Protein AF-A0A7S2LKZ0-F1 (afdb_monomer)

Structure (mmCIF, N/CA/C/O backbone):
data_AF-A0A7S2LKZ0-F1
#
_entry.id   AF-A0A7S2LKZ0-F1
#
loop_
_atom_site.group_PDB
_atom_site.id
_atom_site.type_symbol
_atom_site.label_atom_id
_atom_site.label_alt_id
_atom_site.label_comp_id
_atom_site.label_asym_id
_atom_site.label_entity_id
_atom_site.label_seq_id
_atom_site.pdbx_PDB_ins_code
_atom_site.Cartn_x
_atom_site.Cartn_y
_atom_site.Cartn_z
_atom_site.occupancy
_atom_site.B_iso_or_equiv
_atom_site.auth_seq_id
_atom_site.auth_comp_id
_atom_site.auth_asym_id
_atom_site.auth_atom_id
_atom_site.pdbx_PDB_model_num
ATOM 1 N N . ASP A 1 1 ? 30.751 -18.421 -12.203 1.00 44.16 1 ASP A N 1
ATOM 2 C CA . ASP A 1 1 ? 30.137 -17.256 -11.541 1.00 44.16 1 ASP A CA 1
ATOM 3 C C . ASP A 1 1 ? 29.226 -16.492 -12.483 1.00 44.16 1 ASP A C 1
ATOM 5 O O . ASP A 1 1 ? 29.700 -15.948 -13.469 1.00 44.16 1 ASP A O 1
ATOM 9 N N . HIS A 1 2 ? 27.917 -16.497 -12.221 1.00 52.53 2 HIS A N 1
ATOM 10 C CA . HIS A 1 2 ? 26.969 -15.619 -12.913 1.00 52.53 2 HIS A CA 1
ATOM 11 C C . HIS A 1 2 ? 26.993 -14.261 -12.200 1.00 52.53 2 HIS A C 1
ATOM 13 O O . HIS A 1 2 ? 26.527 -14.150 -11.067 1.00 52.53 2 HIS A O 1
ATOM 19 N N . PHE A 1 3 ? 27.583 -13.249 -12.833 1.00 53.97 3 PHE A N 1
ATOM 20 C CA . PHE A 1 3 ? 27.573 -11.879 -12.328 1.00 53.97 3 PHE A CA 1
ATOM 21 C C . PHE A 1 3 ? 26.187 -11.288 -12.611 1.00 53.97 3 PHE A C 1
ATOM 23 O O . PHE A 1 3 ? 25.866 -10.976 -13.757 1.00 53.97 3 PHE A O 1
ATOM 30 N N . GLU A 1 4 ? 25.329 -11.202 -11.596 1.00 57.28 4 GLU A N 1
ATOM 31 C CA . GLU A 1 4 ? 24.032 -10.545 -11.761 1.00 57.28 4 GLU A CA 1
ATOM 32 C C . GLU A 1 4 ? 24.213 -9.023 -11.780 1.00 57.28 4 GLU A C 1
ATOM 34 O O . GLU A 1 4 ? 24.880 -8.479 -10.895 1.00 57.28 4 GLU A O 1
ATOM 39 N N . PRO A 1 5 ? 23.610 -8.310 -12.745 1.00 69.25 5 PRO A N 1
ATOM 40 C CA . PRO A 1 5 ? 23.675 -6.857 -12.771 1.00 69.25 5 PRO A CA 1
ATOM 41 C C . PRO A 1 5 ? 23.000 -6.265 -11.518 1.00 69.25 5 PRO A C 1
ATOM 43 O O . PRO A 1 5 ? 21.907 -6.679 -11.124 1.00 69.25 5 PRO A O 1
ATOM 46 N N . GLU A 1 6 ? 23.640 -5.259 -10.908 1.00 66.62 6 GLU A N 1
ATOM 47 C CA . GLU A 1 6 ? 23.170 -4.499 -9.730 1.00 66.62 6 GLU A CA 1
ATOM 48 C C . GLU A 1 6 ? 21.651 -4.203 -9.699 1.00 66.62 6 GLU A C 1
ATOM 50 O O . GLU A 1 6 ? 21.023 -4.483 -8.672 1.00 66.62 6 GLU A O 1
ATOM 55 N N . PRO A 1 7 ? 21.005 -3.710 -10.779 1.00 73.88 7 PRO A N 1
ATOM 56 C CA . PRO A 1 7 ? 19.560 -3.461 -10.769 1.00 73.88 7 PRO A CA 1
ATOM 57 C C . PRO A 1 7 ? 18.727 -4.728 -10.531 1.00 73.88 7 PRO A C 1
ATOM 59 O O . PRO A 1 7 ? 17.732 -4.695 -9.807 1.00 73.88 7 PRO A O 1
ATOM 62 N N . GLN A 1 8 ? 19.144 -5.867 -11.081 1.00 71.31 8 GLN A N 1
ATOM 63 C CA . GLN A 1 8 ? 18.433 -7.139 -10.949 1.00 71.31 8 GLN A CA 1
ATOM 64 C C . GLN A 1 8 ? 18.588 -7.722 -9.537 1.00 71.31 8 GLN A C 1
ATOM 66 O O . GLN A 1 8 ? 17.627 -8.235 -8.956 1.00 71.31 8 GLN A O 1
ATOM 71 N N . ARG A 1 9 ? 19.769 -7.544 -8.933 1.00 75.19 9 ARG A N 1
ATOM 72 C CA . ARG A 1 9 ? 20.042 -7.917 -7.539 1.00 75.19 9 ARG A CA 1
ATOM 73 C C . ARG A 1 9 ? 19.193 -7.115 -6.547 1.00 75.19 9 ARG A C 1
ATOM 75 O O . ARG A 1 9 ? 18.649 -7.696 -5.606 1.00 75.19 9 ARG A O 1
ATOM 82 N N . ARG A 1 10 ? 19.042 -5.802 -6.761 1.00 77.19 10 ARG A N 1
ATOM 83 C CA . ARG A 1 10 ? 18.191 -4.932 -5.925 1.00 77.19 10 ARG A CA 1
ATOM 84 C C . ARG A 1 10 ? 16.724 -5.361 -5.968 1.00 77.19 10 ARG A C 1
ATOM 86 O O . ARG A 1 10 ? 16.132 -5.566 -4.915 1.00 77.19 10 ARG A O 1
ATOM 93 N N . ARG A 1 11 ? 16.183 -5.613 -7.162 1.00 82.25 11 ARG A N 1
ATOM 94 C CA . ARG A 1 11 ? 14.790 -6.061 -7.370 1.00 82.25 11 ARG A CA 1
ATOM 95 C C . ARG A 1 11 ? 14.481 -7.396 -6.689 1.00 82.25 11 ARG A C 1
ATOM 97 O O . ARG A 1 11 ? 13.464 -7.543 -6.011 1.00 82.25 11 ARG A O 1
ATOM 104 N N . ARG A 1 12 ? 15.393 -8.369 -6.797 1.00 80.31 12 ARG A N 1
ATOM 105 C CA . ARG A 1 12 ? 15.268 -9.652 -6.081 1.00 80.31 12 ARG A CA 1
ATOM 106 C C . ARG A 1 12 ? 15.294 -9.466 -4.571 1.00 80.31 12 ARG A C 1
ATOM 108 O O . ARG A 1 12 ? 14.472 -10.046 -3.865 1.00 80.31 12 ARG A O 1
ATOM 115 N N . LYS A 1 13 ? 16.210 -8.631 -4.073 1.00 84.38 13 LYS A N 1
ATOM 116 C CA . LYS A 1 13 ? 16.280 -8.295 -2.649 1.00 84.38 13 LYS A CA 1
ATOM 117 C C . LYS A 1 13 ? 14.981 -7.638 -2.173 1.00 84.38 13 LYS A C 1
ATOM 119 O O . LYS A 1 13 ? 14.477 -8.036 -1.129 1.00 84.38 13 LYS A O 1
ATOM 124 N N . ALA A 1 14 ? 14.419 -6.702 -2.937 1.00 84.94 14 ALA A N 1
ATOM 125 C CA . ALA A 1 14 ? 13.146 -6.056 -2.626 1.00 84.94 14 ALA A CA 1
ATOM 126 C C . ALA A 1 14 ? 11.986 -7.058 -2.555 1.00 84.94 14 ALA A C 1
ATOM 128 O O . ALA A 1 14 ? 11.223 -7.045 -1.595 1.00 84.94 14 ALA A O 1
ATOM 129 N N . THR A 1 15 ? 11.912 -7.996 -3.502 1.00 86.62 15 THR A N 1
ATOM 130 C CA . THR A 1 15 ? 10.894 -9.061 -3.497 1.00 86.62 15 THR A CA 1
ATOM 131 C C . THR A 1 15 ? 11.008 -9.948 -2.254 1.00 86.62 15 THR A C 1
ATOM 133 O O . THR A 1 15 ? 10.016 -10.180 -1.566 1.00 86.62 15 THR A O 1
ATOM 136 N N . LEU A 1 16 ? 12.222 -10.383 -1.901 1.00 87.88 16 LEU A N 1
ATOM 137 C CA . LEU A 1 16 ? 12.460 -11.171 -0.685 1.00 87.88 16 LEU A CA 1
ATOM 138 C C . LEU A 1 16 ? 12.107 -10.392 0.589 1.00 87.88 16 LEU A C 1
ATOM 140 O O . LEU A 1 16 ? 11.579 -10.958 1.548 1.00 87.88 16 LEU A O 1
ATOM 144 N N . LEU A 1 17 ? 12.396 -9.089 0.618 1.00 89.88 17 LEU A N 1
ATOM 145 C CA . LEU A 1 17 ? 12.014 -8.229 1.733 1.00 89.88 17 LEU A CA 1
ATOM 146 C C . LEU A 1 17 ? 10.497 -8.056 1.815 1.00 89.88 17 LEU A C 1
ATOM 148 O O . LEU A 1 17 ? 9.967 -8.115 2.920 1.00 89.88 17 LEU A O 1
ATOM 152 N N . ALA A 1 18 ? 9.800 -7.910 0.687 1.00 90.00 18 ALA A N 1
ATOM 153 C CA . ALA A 1 18 ? 8.342 -7.835 0.627 1.00 90.00 18 ALA A CA 1
ATOM 154 C C . ALA A 1 18 ? 7.690 -9.127 1.145 1.00 90.00 18 ALA A C 1
ATOM 156 O O . ALA A 1 18 ? 6.784 -9.081 1.976 1.00 90.00 18 ALA A O 1
ATOM 157 N N . GLU A 1 19 ? 8.202 -10.289 0.736 1.00 90.62 19 GLU A N 1
ATOM 158 C CA . GLU A 1 19 ? 7.758 -11.600 1.223 1.00 90.62 19 GLU A CA 1
ATOM 159 C C . GLU A 1 19 ? 7.976 -11.758 2.727 1.00 90.62 19 GLU A C 1
ATOM 161 O O . GLU A 1 19 ? 7.061 -12.131 3.469 1.00 90.62 19 GLU A O 1
ATOM 166 N N . ARG A 1 20 ? 9.179 -11.422 3.201 1.00 91.25 20 ARG A N 1
ATOM 167 C CA . ARG A 1 20 ? 9.506 -11.462 4.627 1.00 91.25 20 ARG A CA 1
ATOM 168 C C . ARG A 1 20 ? 8.649 -10.485 5.423 1.00 91.25 20 ARG A C 1
ATOM 170 O O . ARG A 1 20 ? 8.205 -10.821 6.521 1.00 91.25 20 ARG A O 1
ATOM 177 N N . TRP A 1 21 ? 8.404 -9.293 4.888 1.00 88.44 21 TRP A N 1
ATOM 178 C CA . TRP A 1 21 ? 7.545 -8.303 5.519 1.00 88.44 21 TRP A CA 1
ATOM 179 C C . TRP A 1 21 ? 6.116 -8.841 5.629 1.00 88.44 21 TRP A C 1
ATOM 181 O O . TRP A 1 21 ? 5.580 -8.910 6.734 1.00 88.44 21 TRP A O 1
ATOM 191 N N . ALA A 1 22 ? 5.545 -9.368 4.545 1.00 88.69 22 ALA A N 1
ATOM 192 C CA . ALA A 1 22 ? 4.219 -9.983 4.559 1.00 88.69 22 ALA A CA 1
ATOM 193 C C . ALA A 1 22 ? 4.093 -11.166 5.535 1.00 88.69 22 ALA A C 1
ATOM 195 O O . ALA A 1 22 ? 3.030 -11.363 6.128 1.00 88.69 22 ALA A O 1
ATOM 196 N N . ALA A 1 23 ? 5.170 -11.926 5.744 1.00 87.12 23 ALA A N 1
ATOM 197 C CA . ALA A 1 23 ? 5.174 -13.066 6.652 1.00 87.12 23 ALA A CA 1
ATOM 198 C C . ALA A 1 23 ? 5.370 -12.682 8.131 1.00 87.12 23 ALA A C 1
ATOM 200 O O . ALA A 1 23 ? 4.730 -13.265 9.006 1.00 87.12 23 ALA A O 1
ATOM 201 N N . GLN A 1 24 ? 6.277 -11.747 8.431 1.00 87.38 24 GLN A N 1
ATOM 202 C CA . GLN A 1 24 ? 6.875 -11.645 9.770 1.00 87.38 24 GLN A CA 1
ATOM 203 C C . GLN A 1 24 ? 7.013 -10.226 10.323 1.00 87.38 24 GLN A C 1
ATOM 205 O O . GLN A 1 24 ? 7.517 -10.073 11.437 1.00 87.38 24 GLN A O 1
ATOM 210 N N . HIS A 1 25 ? 6.598 -9.175 9.610 1.00 85.25 25 HIS A N 1
ATOM 211 C CA . HIS A 1 25 ? 6.831 -7.822 10.118 1.00 85.25 25 HIS A CA 1
ATOM 212 C C . HIS A 1 25 ? 6.137 -7.577 11.465 1.00 85.25 25 HIS A C 1
ATOM 214 O O . HIS A 1 25 ? 5.085 -8.146 11.778 1.00 85.25 25 HIS A O 1
ATOM 220 N N . ARG A 1 26 ? 6.733 -6.722 12.295 1.00 81.69 26 ARG A N 1
ATOM 221 C CA . ARG A 1 26 ? 6.081 -6.271 13.520 1.00 81.69 26 ARG A CA 1
ATOM 222 C C . ARG A 1 26 ? 5.039 -5.228 13.138 1.00 81.69 26 ARG A C 1
ATOM 224 O O . ARG A 1 26 ? 5.397 -4.157 12.659 1.00 81.69 26 ARG A O 1
ATOM 231 N N . VAL A 1 27 ? 3.769 -5.558 13.342 1.00 83.00 27 VAL A N 1
ATOM 232 C CA . VAL A 1 27 ? 2.670 -4.629 13.081 1.00 83.00 27 VAL A CA 1
ATOM 233 C C . VAL A 1 27 ? 2.746 -3.495 14.101 1.00 83.00 27 VAL A C 1
ATOM 235 O O . VAL A 1 27 ? 2.837 -3.742 15.304 1.00 83.00 27 VAL A O 1
ATOM 238 N N . GLN A 1 28 ? 2.755 -2.257 13.613 1.00 87.19 28 GLN A N 1
ATOM 239 C CA . GLN A 1 28 ? 2.627 -1.071 14.457 1.00 87.19 28 GLN A CA 1
ATOM 240 C C . GLN A 1 28 ? 1.152 -0.820 14.797 1.00 87.19 28 GLN A C 1
ATOM 242 O O . GLN A 1 28 ? 0.299 -1.126 13.951 1.00 87.19 28 GLN A O 1
ATOM 247 N N . PRO A 1 29 ? 0.850 -0.246 15.980 1.00 86.06 29 PRO A N 1
ATOM 248 C CA . PRO A 1 29 ? -0.517 0.071 16.387 1.00 86.06 29 PRO A CA 1
ATOM 249 C C . PRO A 1 29 ? -1.274 0.830 15.298 1.00 86.06 29 PRO A C 1
ATOM 251 O O . PRO A 1 29 ? -0.694 1.654 14.587 1.00 86.06 29 PRO A O 1
ATOM 254 N N . VAL A 1 30 ? -2.567 0.555 15.155 1.00 84.44 30 VAL A N 1
ATOM 255 C CA . VAL A 1 30 ? -3.422 1.236 14.169 1.00 84.44 30 VAL A CA 1
ATOM 256 C C . VAL A 1 30 ? -3.622 2.710 14.560 1.00 84.44 30 VAL A C 1
ATOM 258 O O . VAL A 1 30 ? -3.965 3.549 13.737 1.00 84.44 30 VAL A O 1
ATOM 261 N N . GLU A 1 31 ? -3.385 3.047 15.825 1.00 84.69 31 GLU A N 1
ATOM 262 C CA . GL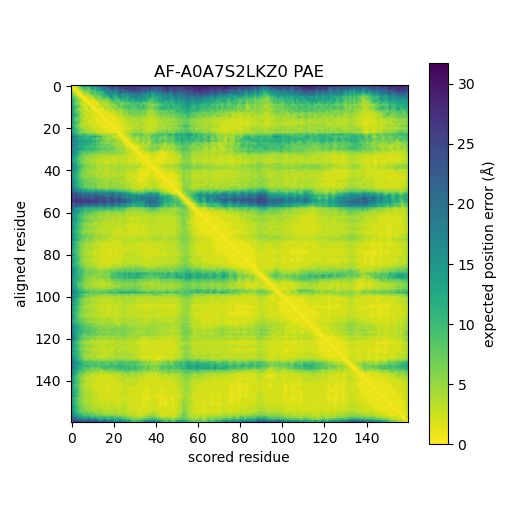U A 1 31 ? -3.464 4.378 16.438 1.00 84.69 31 GLU A CA 1
ATOM 263 C C . GLU A 1 31 ? -2.176 5.192 16.286 1.00 84.69 31 GLU A C 1
ATOM 265 O O . GLU A 1 31 ? -2.122 6.338 16.727 1.00 84.69 31 GLU A O 1
ATOM 270 N N . ALA A 1 32 ? -1.123 4.623 15.699 1.00 89.38 32 ALA A N 1
ATOM 271 C CA . ALA A 1 32 ? 0.130 5.339 15.521 1.00 89.38 32 ALA A CA 1
ATOM 272 C C . ALA A 1 32 ? -0.056 6.511 14.544 1.00 89.38 32 ALA A C 1
ATOM 274 O O . ALA A 1 32 ? -0.393 6.298 13.385 1.00 89.38 32 ALA A O 1
ATOM 275 N N . ALA A 1 33 ? 0.203 7.741 14.998 1.00 91.50 33 ALA A N 1
ATOM 276 C CA . ALA A 1 33 ? 0.162 8.932 14.143 1.00 91.50 33 ALA A CA 1
ATOM 277 C C . ALA A 1 33 ? 1.299 8.952 13.109 1.00 91.50 33 ALA A C 1
ATOM 279 O O . ALA A 1 33 ? 1.143 9.490 12.017 1.00 91.50 33 ALA A O 1
ATOM 280 N N . VAL A 1 34 ? 2.441 8.351 13.451 1.00 94.06 34 VAL A N 1
ATOM 281 C CA . VAL A 1 34 ? 3.606 8.213 12.574 1.00 94.06 34 VAL A CA 1
ATOM 282 C C . VAL A 1 34 ? 3.964 6.739 12.474 1.00 94.06 34 VAL A C 1
ATOM 284 O O . VAL A 1 34 ? 4.049 6.051 13.492 1.00 94.06 34 VAL A O 1
ATOM 287 N N . VAL A 1 35 ? 4.178 6.262 11.251 1.00 94.38 35 VAL A N 1
ATOM 288 C CA . VAL A 1 35 ? 4.473 4.854 10.962 1.00 94.38 35 VAL A CA 1
ATOM 289 C C . VAL A 1 35 ? 5.813 4.762 10.251 1.00 94.38 35 VAL A C 1
ATOM 291 O O . VAL A 1 35 ? 5.995 5.370 9.197 1.00 94.38 35 VAL A O 1
ATOM 294 N N . ALA A 1 36 ? 6.741 3.996 10.823 1.00 93.88 36 ALA A N 1
ATOM 295 C CA . ALA A 1 36 ? 8.056 3.751 10.232 1.00 93.88 36 ALA A CA 1
ATOM 296 C C . ALA A 1 36 ? 8.061 2.460 9.400 1.00 93.88 36 ALA A C 1
ATOM 298 O O . ALA A 1 36 ? 7.639 1.405 9.875 1.00 93.88 36 ALA A O 1
ATOM 299 N N . TYR A 1 37 ? 8.575 2.522 8.177 1.00 92.12 37 TYR A N 1
ATOM 300 C CA . TYR A 1 37 ? 8.602 1.410 7.231 1.00 92.12 37 TYR A CA 1
ATOM 301 C C . TYR A 1 37 ? 10.008 0.801 7.106 1.00 92.12 37 TYR A C 1
ATOM 303 O O . TYR A 1 37 ? 11.014 1.464 7.366 1.00 92.12 37 TYR A O 1
ATOM 311 N N . PRO A 1 38 ? 10.119 -0.484 6.716 1.00 87.94 38 PRO A N 1
ATOM 312 C CA . PRO A 1 38 ? 11.400 -1.200 6.628 1.00 87.94 38 PRO A CA 1
ATOM 313 C C . PRO A 1 38 ? 12.382 -0.642 5.586 1.00 87.94 38 PRO A C 1
ATOM 315 O O . PRO A 1 38 ? 13.559 -0.991 5.625 1.00 87.94 38 PRO A O 1
ATOM 318 N N . ASN A 1 39 ? 11.916 0.201 4.665 1.00 85.56 39 ASN A N 1
ATOM 319 C CA . ASN A 1 39 ? 12.749 0.937 3.712 1.00 85.56 39 ASN A CA 1
ATOM 320 C C . ASN A 1 39 ? 13.315 2.251 4.290 1.00 85.56 39 ASN A C 1
ATOM 322 O O . ASN A 1 39 ? 13.993 2.979 3.578 1.00 85.56 39 ASN A O 1
ATOM 326 N N . GLY A 1 40 ? 13.064 2.553 5.569 1.00 88.38 40 GLY A N 1
ATOM 327 C CA . GLY A 1 40 ? 13.554 3.760 6.243 1.00 88.38 40 GLY A CA 1
ATOM 328 C C . GLY A 1 40 ? 12.631 4.973 6.112 1.00 88.38 40 GLY A C 1
ATOM 329 O O . GLY A 1 40 ? 12.863 5.980 6.778 1.00 88.38 40 GLY A O 1
ATOM 330 N N . VAL A 1 41 ? 11.563 4.877 5.316 1.00 92.31 41 VAL A N 1
ATOM 331 C CA . VAL A 1 41 ? 10.557 5.936 5.177 1.00 92.31 41 VAL A CA 1
ATOM 332 C C . VAL A 1 41 ? 9.671 5.978 6.418 1.00 92.31 41 VAL A C 1
ATOM 334 O O . VAL A 1 41 ? 9.276 4.941 6.949 1.00 92.31 41 VAL A O 1
ATOM 337 N N . SER A 1 42 ? 9.332 7.180 6.879 1.00 94.06 42 SER A N 1
ATOM 338 C CA . SER A 1 42 ? 8.333 7.390 7.929 1.00 94.06 42 SER A CA 1
ATOM 339 C C . SER A 1 42 ? 7.206 8.260 7.396 1.00 94.06 42 SER A C 1
ATOM 341 O O . SER A 1 42 ? 7.465 9.301 6.800 1.00 94.06 42 SER A O 1
ATOM 343 N N . VAL A 1 43 ? 5.962 7.834 7.607 1.00 94.00 43 VAL A N 1
ATOM 344 C CA . VAL A 1 43 ? 4.771 8.545 7.121 1.00 94.00 43 VAL A CA 1
ATOM 345 C C . VAL A 1 43 ? 3.992 9.100 8.306 1.00 94.00 43 VAL A C 1
ATOM 347 O O . VAL A 1 43 ? 3.622 8.347 9.209 1.00 94.00 43 VAL A O 1
ATOM 350 N N . CYS A 1 44 ? 3.727 10.407 8.283 1.00 93.69 44 CYS A N 1
ATOM 351 C CA . CYS A 1 44 ? 2.825 11.086 9.209 1.00 93.69 44 CYS A CA 1
ATOM 352 C C . CYS A 1 44 ? 1.387 10.966 8.680 1.00 93.69 44 CYS A C 1
ATOM 354 O O . CYS A 1 44 ? 1.031 11.580 7.673 1.00 93.69 44 CYS A O 1
ATOM 356 N N . LEU A 1 45 ? 0.562 10.135 9.323 1.00 91.75 45 LEU A N 1
ATOM 357 C CA . LEU A 1 45 ? -0.810 9.866 8.879 1.00 91.75 45 LEU A CA 1
ATOM 358 C C . LEU A 1 45 ? -1.728 11.099 8.932 1.00 91.75 45 LEU A C 1
ATOM 360 O O . LEU A 1 45 ? -2.492 11.256 7.980 1.00 91.75 45 LEU A O 1
ATOM 364 N N . PRO A 1 46 ? -1.673 11.975 9.964 1.00 90.38 46 PRO A N 1
ATOM 365 C CA . PRO A 1 46 ? -2.465 13.206 9.987 1.00 90.38 46 PRO A CA 1
ATOM 366 C 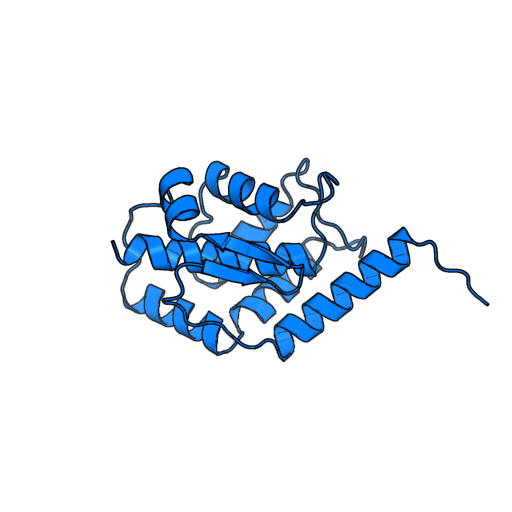C . PRO A 1 46 ? -2.191 14.106 8.780 1.00 90.38 46 PRO A C 1
ATOM 368 O O . PRO A 1 46 ? -3.117 14.471 8.064 1.00 90.38 46 PRO A O 1
ATOM 371 N N . GLU A 1 47 ? -0.916 14.393 8.509 1.00 90.06 47 GLU A N 1
ATOM 372 C CA . GLU A 1 47 ? -0.505 15.259 7.398 1.00 90.06 47 GLU A CA 1
ATOM 373 C C . GLU A 1 47 ? -0.944 14.689 6.047 1.00 90.06 47 GLU A C 1
ATOM 375 O O . GLU A 1 47 ? -1.416 15.416 5.171 1.00 90.06 47 GLU A O 1
ATOM 380 N N . LEU A 1 48 ? -0.825 13.369 5.887 1.00 88.81 48 LEU A N 1
ATOM 381 C CA . LEU A 1 48 ? -1.228 12.682 4.670 1.00 88.81 48 LEU A CA 1
ATOM 382 C C . LEU A 1 48 ? -2.760 12.646 4.501 1.00 88.81 48 LEU A C 1
ATOM 384 O O . LEU A 1 48 ? -3.257 12.789 3.385 1.00 88.81 48 LEU A O 1
ATOM 388 N N . ALA A 1 49 ? -3.513 12.482 5.594 1.00 86.50 49 ALA A N 1
ATOM 389 C CA . ALA A 1 49 ? -4.977 12.505 5.580 1.00 86.50 49 ALA A CA 1
ATOM 390 C C . ALA A 1 49 ? -5.521 13.891 5.203 1.00 86.50 49 ALA A C 1
ATOM 392 O O . ALA A 1 49 ? -6.420 13.987 4.362 1.00 86.50 49 ALA A O 1
ATOM 393 N N . ASP A 1 50 ? -4.947 14.948 5.786 1.00 83.94 50 ASP A N 1
ATOM 394 C CA . ASP A 1 50 ? -5.352 16.334 5.545 1.00 83.94 50 ASP A CA 1
ATOM 395 C C . ASP A 1 50 ? -5.067 16.766 4.102 1.00 83.94 50 ASP A C 1
ATOM 397 O O . ASP A 1 50 ? -5.916 17.374 3.447 1.00 83.94 50 ASP A O 1
ATOM 401 N N . ALA A 1 51 ? -3.892 16.413 3.580 1.00 77.06 51 ALA A N 1
ATOM 402 C CA . ALA A 1 51 ? -3.472 16.790 2.235 1.00 77.06 51 ALA A CA 1
ATOM 403 C C . ALA A 1 51 ? -4.190 16.002 1.125 1.00 77.06 51 ALA A C 1
ATOM 405 O O . ALA A 1 51 ? -4.475 16.546 0.057 1.00 77.06 51 ALA A O 1
ATOM 406 N N . GLY A 1 52 ? -4.510 14.729 1.371 1.00 65.00 52 GLY A N 1
ATOM 407 C CA . GLY A 1 52 ? -5.082 13.835 0.365 1.00 65.00 52 GLY A CA 1
ATOM 408 C C . GLY A 1 52 ? -6.578 13.991 0.113 1.00 65.00 52 GLY A C 1
ATOM 409 O O . GLY A 1 52 ? -7.107 13.289 -0.751 1.00 65.00 52 GLY A O 1
ATOM 410 N N . ALA A 1 53 ? -7.276 14.822 0.899 1.00 62.38 53 ALA A N 1
ATOM 411 C CA . ALA A 1 53 ? -8.734 14.772 1.022 1.00 62.38 53 ALA A CA 1
ATOM 412 C C . ALA A 1 53 ? -9.233 13.318 1.160 1.00 62.38 53 ALA A C 1
ATOM 414 O O . ALA A 1 53 ? -10.254 12.957 0.566 1.00 62.38 53 ALA A O 1
ATOM 415 N N . ALA A 1 54 ? -8.476 12.481 1.896 1.00 58.19 54 ALA A N 1
ATOM 416 C CA . ALA A 1 54 ? -8.795 11.075 2.131 1.00 58.19 54 ALA A CA 1
ATOM 417 C C . ALA A 1 54 ? -10.261 11.022 2.547 1.00 58.19 54 ALA A C 1
ATOM 419 O O . ALA A 1 54 ? -10.633 11.700 3.506 1.00 58.19 54 ALA A O 1
ATOM 420 N N . GLY A 1 55 ? -11.090 10.358 1.734 1.00 54.06 55 GLY A N 1
ATOM 421 C CA . GLY A 1 55 ? -12.526 10.602 1.705 1.00 54.06 55 GLY A CA 1
ATOM 422 C C . GLY A 1 55 ? -13.097 10.734 3.110 1.00 54.06 55 GLY A C 1
ATOM 423 O O . GLY A 1 55 ? -13.141 9.759 3.849 1.00 54.06 55 GLY A O 1
ATOM 424 N N . ARG A 1 56 ? -13.571 11.935 3.466 1.00 54.81 56 ARG A N 1
ATOM 425 C CA . ARG A 1 56 ? -14.272 12.222 4.735 1.00 54.81 56 ARG A CA 1
ATOM 426 C C . ARG A 1 56 ? -15.566 11.410 4.906 1.00 54.81 56 ARG A C 1
ATOM 428 O O . ARG A 1 56 ? -16.318 11.620 5.852 1.00 54.81 56 ARG A O 1
ATOM 435 N N . ALA A 1 57 ? -15.866 10.512 3.969 1.00 61.94 57 ALA A N 1
ATOM 436 C CA . ALA A 1 57 ? -16.897 9.513 4.126 1.00 61.94 57 ALA A CA 1
ATOM 437 C C . ALA A 1 57 ? -16.436 8.520 5.195 1.00 61.94 57 ALA A C 1
ATOM 439 O O . ALA A 1 57 ? -15.577 7.674 4.948 1.00 61.94 57 ALA A O 1
ATOM 440 N N . ALA A 1 58 ? -17.015 8.639 6.386 1.00 71.62 58 ALA A N 1
ATOM 441 C CA . ALA A 1 58 ? -16.759 7.717 7.476 1.00 71.62 58 ALA A CA 1
ATOM 442 C C . ALA A 1 58 ? -17.007 6.276 7.007 1.00 71.62 58 ALA A C 1
ATOM 444 O O . ALA A 1 58 ? -18.130 5.902 6.650 1.00 71.62 58 ALA A O 1
ATOM 445 N N . LEU A 1 59 ? -15.954 5.454 7.012 1.00 83.19 59 LEU A N 1
ATOM 446 C CA . LEU A 1 59 ? -16.113 4.015 6.857 1.00 83.19 59 LEU A CA 1
ATOM 447 C C . LEU A 1 59 ? -17.020 3.507 7.977 1.00 83.19 59 LEU A C 1
ATOM 449 O O . LEU A 1 59 ? -16.8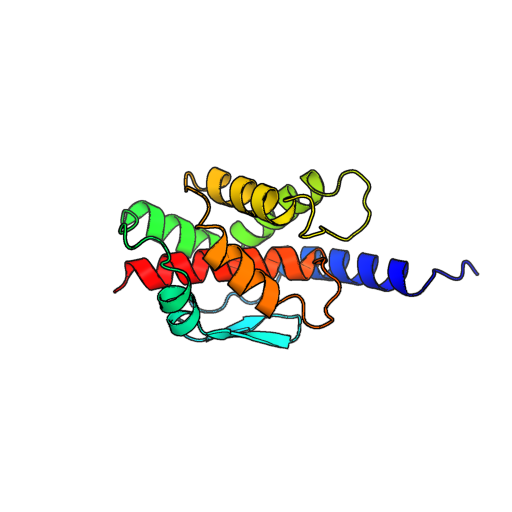92 3.912 9.133 1.00 83.19 59 LEU A O 1
ATOM 453 N N . GLN A 1 60 ? -17.916 2.578 7.660 1.00 86.62 60 GLN A N 1
ATOM 454 C CA . GLN A 1 60 ? -18.734 1.930 8.682 1.00 86.62 60 GLN A CA 1
ATOM 455 C C . GLN A 1 60 ? -17.835 1.216 9.709 1.00 86.62 60 GLN A C 1
ATOM 457 O O . GLN A 1 60 ? -16.832 0.606 9.334 1.00 86.62 60 GLN A O 1
ATOM 462 N N . LEU A 1 61 ? -18.210 1.225 10.994 1.00 87.88 61 LEU A N 1
ATOM 463 C CA . LEU A 1 61 ? -17.422 0.596 12.071 1.00 87.88 61 LEU A CA 1
ATOM 464 C C . LEU A 1 61 ? -16.991 -0.859 11.780 1.00 87.88 61 LEU A C 1
ATOM 466 O O . LEU A 1 61 ? -15.820 -1.167 12.001 1.00 87.88 61 LEU A O 1
ATOM 470 N N . PRO A 1 62 ? -17.845 -1.750 11.227 1.00 90.56 62 PRO A N 1
ATOM 471 C CA . PRO A 1 62 ? -17.419 -3.112 10.894 1.00 90.56 62 PRO A CA 1
ATOM 472 C C . PRO A 1 62 ? -16.316 -3.160 9.828 1.00 90.56 62 PRO A C 1
ATOM 474 O O . PRO A 1 62 ? -15.466 -4.050 9.850 1.00 90.56 62 PRO A O 1
ATOM 477 N N . VAL A 1 63 ? -16.313 -2.202 8.896 1.00 90.00 63 VAL A N 1
ATOM 478 C CA . VAL A 1 63 ? -15.265 -2.071 7.876 1.00 90.00 63 VAL A CA 1
ATOM 479 C C . VAL A 1 63 ? -13.968 -1.601 8.530 1.00 90.00 63 VAL A C 1
ATOM 481 O O . VAL A 1 63 ? -12.923 -2.203 8.294 1.00 90.00 63 VAL A O 1
ATOM 484 N N . GLN A 1 64 ? -14.036 -0.606 9.422 1.00 90.31 64 GLN A N 1
ATOM 485 C CA . GLN A 1 64 ? -12.869 -0.140 10.180 1.00 90.31 64 GLN A CA 1
ATOM 486 C C . GLN A 1 64 ? -12.227 -1.277 10.993 1.00 90.31 64 GLN A C 1
ATOM 488 O O . GLN A 1 64 ? -11.017 -1.485 10.920 1.00 90.31 64 GLN A O 1
ATOM 493 N N . GLN A 1 65 ? -13.037 -2.064 11.711 1.00 91.56 65 GLN A N 1
ATOM 494 C CA . GLN A 1 65 ? -12.568 -3.215 12.491 1.00 91.56 65 GLN A CA 1
ATOM 495 C C . GLN A 1 65 ? -11.911 -4.285 11.613 1.00 91.56 65 GLN A C 1
ATOM 497 O O . GLN A 1 65 ? -10.866 -4.822 11.975 1.00 91.56 65 GLN A O 1
ATOM 502 N N . ARG A 1 66 ? -12.484 -4.571 10.437 1.00 93.50 66 ARG A N 1
ATOM 503 C CA . ARG A 1 66 ? -11.916 -5.540 9.489 1.00 93.50 66 ARG A CA 1
ATOM 504 C C . ARG A 1 66 ? -10.550 -5.098 8.970 1.00 93.50 66 ARG A C 1
ATOM 506 O O . ARG A 1 66 ? -9.652 -5.928 8.864 1.00 93.50 66 ARG A O 1
ATOM 513 N N . LEU A 1 67 ? -10.383 -3.814 8.656 1.00 92.81 67 LEU A N 1
ATOM 514 C CA . LEU A 1 67 ? -9.099 -3.272 8.205 1.00 92.81 67 LEU A CA 1
ATOM 515 C C . LEU A 1 67 ? -8.056 -3.268 9.326 1.00 92.81 67 LEU A C 1
ATOM 517 O O . LEU A 1 67 ? -6.925 -3.691 9.097 1.00 92.81 67 LEU A O 1
ATOM 521 N N . ALA A 1 68 ? -8.439 -2.868 10.542 1.00 92.19 68 ALA A N 1
ATOM 522 C CA . ALA A 1 68 ? -7.567 -2.942 11.714 1.00 92.19 68 ALA A CA 1
ATOM 523 C C . ALA A 1 68 ? -7.094 -4.385 11.963 1.00 92.19 68 ALA A C 1
ATOM 525 O O . ALA A 1 68 ? -5.894 -4.647 12.054 1.00 92.19 68 ALA A O 1
ATOM 526 N N . GLN A 1 69 ? -8.017 -5.350 11.929 1.00 93.25 69 GLN A N 1
ATOM 527 C CA . GLN A 1 69 ? -7.687 -6.769 12.036 1.00 93.25 69 GLN A CA 1
ATOM 528 C C . GLN A 1 69 ? -6.789 -7.242 10.881 1.00 93.25 69 GLN A C 1
ATOM 530 O O . GLN A 1 69 ? -5.881 -8.052 11.083 1.00 93.25 69 GLN A O 1
ATOM 535 N N . ALA A 1 70 ? -7.010 -6.757 9.657 1.00 94.19 70 ALA A N 1
ATOM 536 C CA . ALA A 1 70 ? -6.184 -7.113 8.507 1.00 94.19 70 ALA A CA 1
ATOM 537 C C . ALA A 1 70 ? -4.740 -6.603 8.636 1.00 94.19 70 ALA A C 1
ATOM 539 O O . ALA A 1 70 ? -3.817 -7.309 8.216 1.00 94.19 70 ALA A O 1
ATOM 540 N N . LEU A 1 71 ? -4.541 -5.429 9.242 1.00 92.69 71 LEU A N 1
ATOM 541 C CA . LEU A 1 71 ? -3.222 -4.908 9.603 1.00 92.69 71 LEU A CA 1
ATOM 542 C C . LEU A 1 71 ? -2.569 -5.802 10.667 1.00 92.69 71 LEU A C 1
ATOM 544 O O . LEU A 1 71 ? -1.478 -6.325 10.444 1.00 92.69 71 LEU A O 1
ATOM 548 N N . GLU A 1 72 ? -3.261 -6.063 11.778 1.00 90.75 72 GLU A N 1
ATOM 549 C CA . GLU A 1 72 ? -2.764 -6.868 12.910 1.00 90.75 72 GLU A CA 1
ATOM 550 C C . GLU A 1 72 ? -2.383 -8.301 12.523 1.00 90.75 72 GLU A C 1
ATOM 552 O O . GLU A 1 72 ? -1.347 -8.832 12.930 1.00 90.75 72 GLU A O 1
ATOM 557 N N . THR A 1 73 ? -3.200 -8.932 11.684 1.00 91.31 73 THR A N 1
ATOM 558 C CA . THR A 1 73 ? -2.982 -10.306 11.210 1.00 91.31 73 THR A CA 1
ATOM 559 C C . THR A 1 73 ? -2.068 -10.382 9.987 1.00 91.31 73 THR A C 1
ATOM 561 O O . THR A 1 73 ? -1.855 -11.472 9.438 1.00 91.31 73 THR A O 1
ATOM 564 N N . ARG A 1 74 ? -1.538 -9.241 9.518 1.00 93.50 74 ARG A N 1
ATOM 565 C CA . ARG A 1 74 ? -0.742 -9.121 8.282 1.00 93.50 74 ARG A CA 1
ATOM 566 C C . ARG A 1 74 ? -1.481 -9.643 7.046 1.00 93.50 74 ARG A C 1
ATOM 568 O O . ARG A 1 74 ? -0.861 -10.028 6.053 1.00 93.50 74 ARG A O 1
ATOM 575 N N . ALA A 1 75 ? -2.807 -9.743 7.108 1.00 94.50 75 ALA A N 1
ATOM 576 C CA . ALA A 1 75 ? -3.612 -10.144 5.966 1.00 94.50 75 ALA A CA 1
ATOM 577 C C . ALA A 1 75 ? -3.479 -9.109 4.844 1.00 94.50 75 ALA A C 1
ATOM 579 O O . ALA A 1 75 ? -3.307 -9.510 3.696 1.00 94.50 75 ALA A O 1
ATOM 580 N N . LEU A 1 76 ? -3.431 -7.814 5.189 1.00 94.69 76 LEU A N 1
ATOM 581 C CA . LEU A 1 76 ? -3.221 -6.735 4.220 1.00 94.69 76 LEU A CA 1
ATOM 582 C C . LEU A 1 76 ? -1.916 -6.918 3.446 1.00 94.69 76 LEU A C 1
ATOM 584 O O . LEU A 1 76 ? -1.922 -6.930 2.221 1.00 94.69 76 LEU A O 1
ATOM 588 N N . ALA A 1 77 ? -0.811 -7.152 4.152 1.00 93.94 77 ALA A N 1
ATOM 589 C CA . ALA A 1 77 ? 0.493 -7.347 3.529 1.00 93.94 77 ALA A CA 1
ATOM 590 C C . ALA A 1 77 ? 0.520 -8.550 2.567 1.00 93.94 77 ALA A C 1
ATOM 592 O O . ALA A 1 77 ? 1.120 -8.488 1.495 1.00 93.94 77 ALA A O 1
ATOM 593 N N . ARG A 1 78 ? -0.170 -9.644 2.917 1.00 94.75 78 ARG A N 1
ATOM 594 C CA . ARG A 1 78 ? -0.301 -10.829 2.053 1.00 94.75 78 ARG A CA 1
ATOM 595 C C . ARG A 1 78 ? -1.189 -10.568 0.836 1.00 94.75 78 ARG A C 1
ATOM 597 O O . ARG A 1 78 ? -0.877 -11.054 -0.249 1.00 94.75 78 ARG A O 1
ATOM 604 N N . VAL A 1 79 ? -2.279 -9.820 1.001 1.00 95.94 79 VAL A N 1
ATOM 605 C CA . VAL A 1 79 ? -3.145 -9.390 -0.108 1.00 95.94 79 VAL A CA 1
ATOM 606 C C . VAL A 1 79 ? -2.367 -8.486 -1.064 1.00 95.94 79 VAL A C 1
ATOM 608 O O . VAL A 1 79 ? -2.320 -8.783 -2.255 1.00 95.94 79 VAL A O 1
ATOM 611 N N . ALA A 1 80 ? -1.675 -7.474 -0.541 1.00 95.88 80 ALA A N 1
ATOM 612 C CA . ALA A 1 80 ? -0.833 -6.573 -1.319 1.00 95.88 80 ALA A CA 1
ATOM 613 C C . ALA A 1 80 ? 0.264 -7.329 -2.083 1.00 95.88 80 ALA A C 1
ATOM 615 O O . ALA A 1 80 ? 0.442 -7.108 -3.274 1.00 95.88 80 ALA A O 1
ATOM 616 N N . LEU A 1 81 ? 0.935 -8.305 -1.463 1.00 94.62 81 LEU A N 1
ATOM 617 C CA . LEU A 1 81 ? 1.927 -9.129 -2.164 1.00 94.62 81 LEU A CA 1
ATOM 618 C C . LEU A 1 81 ? 1.331 -9.912 -3.345 1.00 94.62 81 LEU A C 1
ATOM 620 O O . LEU A 1 81 ? 1.969 -10.035 -4.391 1.00 94.62 81 LEU A O 1
ATOM 624 N N . ARG A 1 82 ? 0.114 -10.449 -3.198 1.00 94.88 82 ARG A N 1
ATOM 625 C CA . ARG A 1 82 ? -0.576 -11.146 -4.296 1.00 94.88 82 ARG A CA 1
ATOM 626 C C . ARG A 1 82 ? -0.969 -10.183 -5.414 1.00 94.88 82 ARG A C 1
ATOM 628 O O . ARG A 1 82 ? -0.723 -10.501 -6.573 1.00 94.88 82 ARG A O 1
ATOM 635 N N . ALA A 1 83 ? -1.519 -9.020 -5.069 1.00 95.06 83 ALA A N 1
ATOM 636 C CA . ALA A 1 83 ? -1.889 -7.992 -6.039 1.00 95.06 83 ALA A CA 1
ATOM 637 C C . ALA A 1 83 ? -0.663 -7.459 -6.799 1.00 95.06 83 ALA A C 1
ATOM 639 O O . ALA A 1 83 ? -0.709 -7.331 -8.017 1.00 95.06 83 ALA A O 1
ATOM 640 N N . TYR A 1 84 ? 0.466 -7.256 -6.113 1.00 92.56 84 TYR A N 1
ATOM 641 C CA . TYR A 1 84 ? 1.723 -6.843 -6.739 1.00 92.56 84 TYR A CA 1
ATOM 642 C C . TYR A 1 84 ? 2.195 -7.863 -7.781 1.00 92.56 84 TYR A C 1
ATOM 644 O O . TYR A 1 84 ? 2.492 -7.506 -8.915 1.00 92.56 84 TYR A O 1
ATOM 652 N N . ARG A 1 85 ? 2.202 -9.156 -7.427 1.00 91.56 85 ARG A N 1
ATOM 653 C CA . ARG A 1 85 ? 2.591 -10.229 -8.358 1.00 91.56 85 ARG A CA 1
ATOM 654 C C . ARG A 1 85 ? 1.683 -10.299 -9.587 1.00 91.56 85 ARG A C 1
ATOM 656 O O . ARG A 1 85 ? 2.155 -10.652 -10.660 1.00 91.56 85 ARG A O 1
ATOM 663 N N . ALA A 1 86 ? 0.398 -9.976 -9.437 1.00 91.88 86 ALA A N 1
ATOM 664 C CA . ALA A 1 86 ? -0.525 -9.889 -10.565 1.00 91.88 86 ALA A CA 1
ATOM 665 C C . ALA A 1 86 ? -0.258 -8.653 -11.447 1.00 91.88 86 ALA A C 1
ATOM 667 O O . ALA A 1 86 ? -0.406 -8.735 -12.664 1.00 91.88 86 ALA A O 1
ATOM 668 N N . ALA A 1 87 ? 0.165 -7.537 -10.846 1.00 89.06 87 ALA A N 1
ATOM 669 C CA . ALA A 1 87 ? 0.508 -6.295 -11.541 1.00 89.06 87 ALA A CA 1
ATOM 670 C C . ALA A 1 87 ? 1.896 -6.324 -12.222 1.00 89.06 87 ALA A C 1
ATOM 672 O O . ALA A 1 87 ? 2.134 -5.560 -13.159 1.00 89.06 87 ALA A O 1
ATOM 673 N N . ASP A 1 88 ? 2.796 -7.223 -11.804 1.00 88.19 88 ASP A N 1
ATOM 674 C CA . ASP A 1 88 ? 4.120 -7.447 -12.407 1.00 88.19 88 ASP A CA 1
ATOM 675 C C . ASP A 1 88 ? 4.239 -8.830 -13.096 1.00 88.19 88 ASP A C 1
ATOM 677 O O . ASP A 1 88 ? 5.048 -9.672 -12.696 1.00 88.19 88 ASP A O 1
ATOM 681 N N . PRO A 1 89 ? 3.465 -9.101 -14.167 1.00 81.12 89 PRO A N 1
ATOM 682 C CA . PRO A 1 89 ? 3.468 -10.407 -14.834 1.00 81.12 89 PRO A CA 1
ATOM 683 C C . PRO A 1 89 ? 4.806 -10.736 -15.512 1.00 81.12 89 PRO A C 1
ATOM 685 O O . PRO A 1 89 ? 5.128 -11.904 -15.716 1.00 81.12 89 PRO A O 1
ATOM 688 N N . ALA A 1 90 ? 5.595 -9.715 -15.856 1.00 81.75 90 ALA A N 1
ATOM 689 C CA . ALA A 1 90 ? 6.922 -9.878 -16.443 1.00 81.75 90 ALA A CA 1
ATOM 690 C C . ALA A 1 90 ? 8.009 -10.188 -15.395 1.00 81.75 90 ALA A C 1
ATOM 692 O O . ALA A 1 90 ? 9.166 -10.371 -15.774 1.00 81.75 90 ALA A O 1
ATOM 693 N N . ALA A 1 91 ? 7.658 -10.220 -14.100 1.00 79.62 91 ALA A N 1
ATOM 694 C CA . ALA A 1 91 ? 8.599 -10.328 -12.985 1.00 79.62 91 ALA A CA 1
ATOM 695 C C . ALA A 1 91 ? 9.751 -9.309 -13.100 1.00 79.62 91 ALA A C 1
ATOM 697 O O . ALA A 1 91 ? 10.919 -9.609 -12.827 1.00 79.62 91 ALA A O 1
ATOM 698 N N . SER A 1 92 ? 9.418 -8.101 -13.559 1.00 81.69 92 SER A N 1
ATOM 699 C CA . SER A 1 92 ? 10.366 -7.009 -13.746 1.00 81.69 92 SER A CA 1
ATOM 700 C C . SER A 1 92 ? 10.891 -6.477 -12.412 1.00 81.69 92 SER A C 1
ATOM 702 O O . SER A 1 92 ? 11.985 -5.908 -12.381 1.00 81.69 92 SER A O 1
ATOM 704 N N . GLY A 1 93 ? 10.149 -6.697 -11.321 1.00 86.06 93 GLY A N 1
ATOM 705 C CA . GLY A 1 93 ? 10.456 -6.275 -9.962 1.00 86.06 93 GLY A CA 1
ATOM 706 C C . GLY A 1 93 ? 10.153 -4.806 -9.678 1.00 86.06 93 GLY A C 1
ATOM 707 O O . GLY A 1 93 ? 10.546 -4.322 -8.618 1.00 86.06 93 GLY A O 1
ATOM 708 N N . LEU A 1 94 ? 9.488 -4.098 -10.598 1.00 88.44 94 LEU A N 1
ATOM 709 C CA . LEU A 1 94 ? 9.140 -2.682 -10.477 1.00 88.44 94 LEU A CA 1
ATOM 710 C C . LEU A 1 94 ? 7.746 -2.413 -11.052 1.00 88.44 94 LEU A C 1
ATOM 712 O O . LEU A 1 94 ? 7.385 -2.953 -12.096 1.00 88.44 94 LEU A O 1
ATOM 716 N N . LEU A 1 95 ? 6.992 -1.526 -10.406 1.00 90.44 95 LEU A N 1
ATOM 717 C CA . LEU A 1 95 ? 5.758 -0.966 -10.947 1.00 90.44 95 LEU A CA 1
ATOM 718 C C . LEU A 1 95 ? 5.967 0.524 -11.254 1.00 90.44 95 LEU A C 1
ATOM 720 O O . LEU A 1 95 ? 6.194 1.300 -10.322 1.00 90.44 95 LEU A O 1
ATOM 724 N N . PRO A 1 96 ? 5.929 0.933 -12.537 1.00 90.50 96 PRO A N 1
ATOM 725 C CA . PRO A 1 96 ? 6.063 2.334 -12.918 1.00 90.50 96 PRO A CA 1
ATOM 726 C C . PRO A 1 96 ? 4.799 3.129 -12.576 1.00 90.50 96 PRO A C 1
ATOM 728 O O . PRO A 1 96 ? 3.684 2.599 -12.623 1.00 90.50 96 PRO A O 1
ATOM 731 N N . TRP A 1 97 ? 4.975 4.415 -12.269 1.00 89.56 97 TRP A N 1
ATOM 732 C CA . TRP A 1 97 ? 3.852 5.336 -12.072 1.00 89.56 97 TRP A CA 1
ATOM 733 C C . TRP A 1 97 ? 3.138 5.676 -13.389 1.00 89.56 97 TRP A C 1
ATOM 735 O O . TRP A 1 97 ? 1.909 5.675 -13.435 1.00 89.56 97 TRP A O 1
ATOM 745 N N . GLU A 1 98 ? 3.902 5.940 -14.458 1.00 86.25 98 GLU A N 1
ATOM 746 C CA . GLU A 1 98 ? 3.408 6.521 -15.722 1.00 86.25 98 GLU A CA 1
ATOM 747 C C . GLU A 1 98 ? 2.306 5.699 -16.405 1.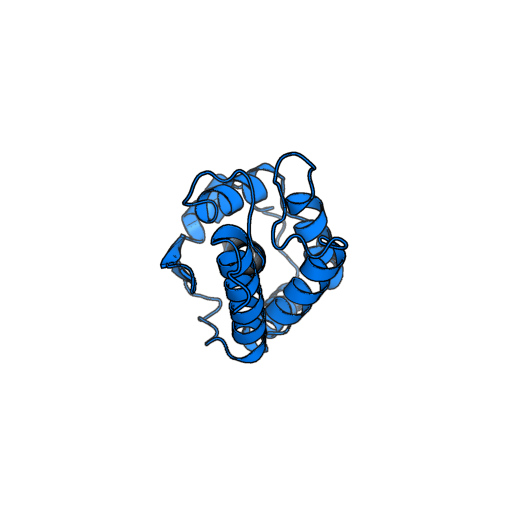00 86.25 98 GLU A C 1
ATOM 749 O O . GLU A 1 98 ? 1.373 6.269 -16.966 1.00 86.25 98 GLU A O 1
ATOM 754 N N . ASP A 1 99 ? 2.358 4.372 -16.291 1.00 84.00 99 ASP A N 1
ATOM 755 C CA . ASP A 1 99 ? 1.380 3.470 -16.910 1.00 84.00 99 ASP A CA 1
ATOM 756 C C . ASP A 1 99 ? 0.113 3.269 -16.055 1.00 84.00 99 ASP A C 1
ATOM 758 O O . ASP A 1 99 ? -0.684 2.374 -16.324 1.00 84.00 99 ASP A O 1
ATOM 762 N N . GLY A 1 100 ? -0.057 4.023 -14.962 1.00 87.69 100 GLY A N 1
ATOM 763 C CA . GLY A 1 100 ? -1.198 3.890 -14.047 1.00 87.69 100 GLY A CA 1
ATOM 764 C C . GLY A 1 100 ? -1.187 2.614 -13.194 1.00 87.69 100 GLY A C 1
ATOM 765 O O . GLY A 1 100 ? -2.085 2.406 -12.378 1.00 87.69 100 GLY A O 1
ATOM 766 N N . ARG A 1 101 ? -0.148 1.778 -13.313 1.00 90.69 101 ARG A N 1
ATOM 767 C CA . ARG A 1 101 ? -0.043 0.477 -12.633 1.00 90.69 101 ARG A CA 1
ATOM 768 C C . ARG A 1 101 ? -0.087 0.568 -11.118 1.00 90.69 101 ARG A C 1
ATOM 770 O O . ARG A 1 101 ? -0.636 -0.321 -10.475 1.00 90.69 101 ARG A O 1
ATOM 777 N N . ILE A 1 102 ? 0.468 1.632 -10.540 1.00 93.69 102 ILE A N 1
ATOM 778 C CA . ILE A 1 102 ? 0.372 1.877 -9.097 1.00 93.69 102 ILE A CA 1
ATOM 779 C C . ILE A 1 102 ? -1.086 2.107 -8.684 1.00 93.69 102 ILE A C 1
ATOM 781 O O . ILE A 1 102 ? -1.537 1.525 -7.700 1.00 93.69 102 ILE A O 1
ATOM 785 N N . CYS A 1 103 ? -1.843 2.896 -9.448 1.00 93.94 103 CYS A N 1
ATOM 786 C CA . CYS A 1 103 ? -3.258 3.139 -9.178 1.00 93.94 103 CYS A CA 1
ATOM 787 C C . CYS A 1 103 ? -4.088 1.858 -9.332 1.00 93.94 103 CYS A C 1
ATOM 789 O O . CYS A 1 103 ? -4.890 1.552 -8.454 1.00 93.94 103 CYS A O 1
ATOM 791 N N . GLU A 1 104 ? -3.857 1.076 -10.390 1.00 93.69 104 GLU A N 1
ATOM 792 C CA . GLU A 1 104 ? -4.518 -0.222 -10.595 1.00 93.69 104 GLU A CA 1
ATOM 793 C C . GLU A 1 104 ? -4.195 -1.216 -9.475 1.00 93.69 104 GLU A C 1
ATOM 795 O O . GLU A 1 104 ? -5.078 -1.916 -8.980 1.00 93.69 104 GLU A O 1
ATOM 800 N N . PHE A 1 105 ? -2.936 -1.256 -9.036 1.00 95.44 105 PHE A N 1
ATOM 801 C CA . PHE A 1 105 ? -2.497 -2.075 -7.914 1.00 95.44 105 PHE A CA 1
ATOM 802 C C . PHE A 1 105 ? -3.193 -1.674 -6.607 1.00 95.44 105 PHE A C 1
ATOM 804 O O . PHE A 1 105 ? -3.715 -2.538 -5.899 1.00 95.44 105 PHE A O 1
ATOM 811 N N . VAL A 1 106 ? -3.234 -0.376 -6.294 1.00 95.88 106 VAL A N 1
ATOM 812 C CA . VAL A 1 106 ? -3.934 0.140 -5.110 1.00 95.88 106 VAL A CA 1
ATOM 813 C C . VAL A 1 106 ? -5.420 -0.210 -5.181 1.00 95.88 106 VAL A C 1
ATOM 815 O O . VAL A 1 106 ? -5.966 -0.736 -4.213 1.00 95.88 106 VAL A O 1
ATOM 818 N N . ASP A 1 107 ? -6.065 0.008 -6.325 1.00 94.88 107 ASP A N 1
ATOM 819 C CA . ASP A 1 107 ? -7.475 -0.324 -6.531 1.00 94.88 107 ASP A CA 1
ATOM 820 C C . ASP A 1 107 ? -7.743 -1.826 -6.360 1.00 94.88 107 ASP A C 1
ATOM 822 O O . ASP A 1 107 ? -8.663 -2.214 -5.640 1.0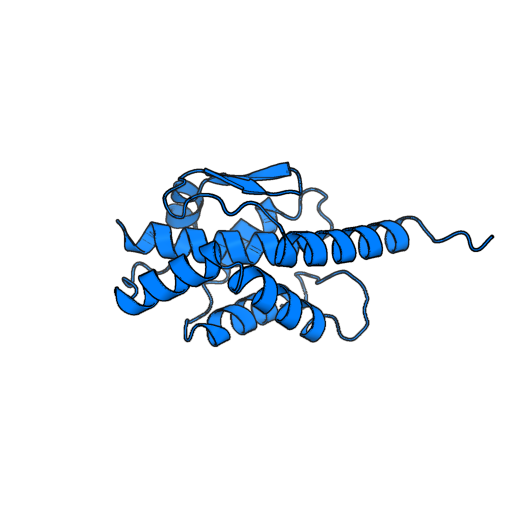0 94.88 107 ASP A O 1
ATOM 826 N N . ALA A 1 108 ? -6.885 -2.689 -6.909 1.00 95.62 108 ALA A N 1
ATOM 827 C CA . ALA A 1 108 ? -6.984 -4.133 -6.719 1.00 95.62 108 ALA A CA 1
ATOM 828 C C . ALA A 1 108 ? -6.939 -4.528 -5.233 1.00 95.62 108 ALA A C 1
ATOM 830 O O . ALA A 1 108 ? -7.745 -5.351 -4.798 1.00 95.62 108 ALA A O 1
ATOM 831 N N . VAL A 1 109 ? -6.057 -3.921 -4.429 1.00 96.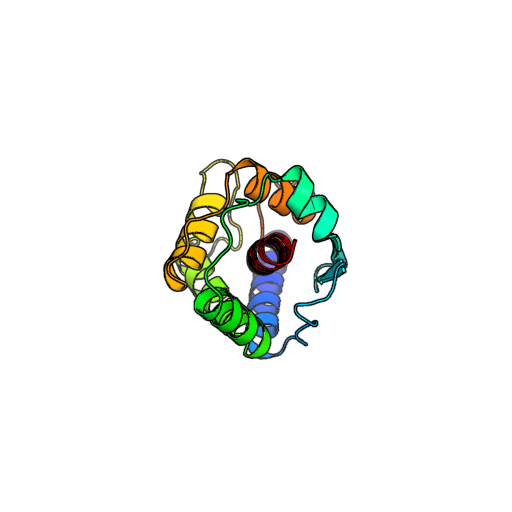00 109 VAL A N 1
ATOM 832 C CA . VAL A 1 109 ? -6.006 -4.211 -2.987 1.00 96.00 109 VAL A CA 1
ATOM 833 C C . VAL A 1 109 ? -7.220 -3.650 -2.247 1.00 96.00 109 VAL A C 1
ATOM 835 O O . VAL A 1 109 ? -7.780 -4.336 -1.394 1.00 96.00 109 VAL A O 1
ATOM 838 N N . PHE A 1 110 ? -7.665 -2.432 -2.557 1.00 94.19 110 PHE A N 1
ATOM 839 C CA . PHE A 1 110 ? -8.826 -1.828 -1.893 1.00 94.19 110 PHE A CA 1
ATOM 840 C C . PHE A 1 110 ? -10.118 -2.613 -2.172 1.00 94.19 110 PHE A C 1
ATOM 842 O O . PHE A 1 110 ? -10.924 -2.829 -1.259 1.00 94.19 110 PHE A O 1
ATOM 849 N N . ARG A 1 111 ? -10.279 -3.142 -3.390 1.00 94.50 111 ARG A N 1
ATOM 850 C CA . ARG A 1 111 ? -11.422 -3.987 -3.772 1.00 94.50 111 ARG A CA 1
ATOM 851 C C . ARG A 1 111 ? -11.511 -5.289 -2.979 1.00 94.50 111 ARG A C 1
ATOM 853 O O . ARG A 1 111 ? -12.621 -5.694 -2.637 1.00 94.50 111 ARG A O 1
ATOM 860 N N . GLU A 1 112 ? -10.386 -5.899 -2.602 1.00 94.88 112 GLU A N 1
ATOM 861 C CA . GLU A 1 112 ? -10.363 -7.093 -1.731 1.00 94.88 112 GLU A CA 1
ATOM 862 C C . GLU A 1 112 ? -10.999 -6.828 -0.354 1.00 94.88 112 GLU A C 1
ATOM 864 O O . GLU A 1 112 ? -11.496 -7.744 0.301 1.00 94.88 112 GLU A O 1
ATOM 869 N N . TYR A 1 113 ? -11.047 -5.562 0.069 1.00 91.56 113 TYR A N 1
ATOM 870 C CA . TYR A 1 113 ? -11.706 -5.121 1.298 1.00 91.56 113 TYR A CA 1
ATOM 871 C C . TYR A 1 113 ? -13.066 -4.450 1.060 1.00 91.56 113 TYR A C 1
ATOM 873 O O . TYR A 1 113 ? -13.655 -3.922 2.005 1.00 91.56 113 TYR A O 1
ATOM 881 N N . SER A 1 114 ? -13.592 -4.512 -0.170 1.00 90.88 114 SER A N 1
ATOM 882 C CA . SER A 1 114 ? -14.833 -3.845 -0.594 1.00 90.88 114 SER A CA 1
ATOM 883 C C . SER A 1 114 ? -14.795 -2.324 -0.406 1.00 90.88 114 SER A C 1
ATOM 885 O O . SER A 1 114 ? -15.800 -1.707 -0.055 1.00 90.88 114 SER A O 1
ATOM 887 N N . LEU A 1 115 ? -13.622 -1.728 -0.619 1.00 89.44 115 LEU A N 1
ATOM 888 C CA . LEU A 1 115 ? -13.409 -0.288 -0.584 1.00 89.44 115 LEU A CA 1
ATOM 889 C C . LEU A 1 115 ? -13.227 0.262 -1.995 1.00 89.44 115 LEU A C 1
ATOM 891 O O . LEU A 1 115 ? -12.784 -0.442 -2.901 1.00 89.44 115 LEU A O 1
ATOM 895 N N . PHE A 1 116 ? -13.505 1.553 -2.148 1.00 89.06 116 PHE A N 1
ATOM 896 C CA . PHE A 1 116 ? -13.043 2.312 -3.302 1.00 89.06 116 PHE A CA 1
ATOM 897 C C . PHE A 1 116 ? -11.604 2.759 -3.072 1.00 89.06 116 PHE A C 1
ATOM 899 O O . PHE A 1 116 ? -11.253 3.150 -1.955 1.00 89.06 116 PHE A O 1
ATOM 906 N N . ALA A 1 117 ? -10.791 2.715 -4.126 1.00 87.62 117 ALA A N 1
ATOM 907 C CA . ALA A 1 117 ? -9.452 3.279 -4.092 1.00 87.62 117 ALA A CA 1
ATOM 908 C C . ALA A 1 117 ? -9.493 4.756 -3.644 1.00 87.62 117 ALA A C 1
ATOM 910 O O . ALA A 1 117 ? -10.438 5.480 -3.982 1.00 87.62 117 ALA A O 1
ATOM 911 N N . PRO A 1 118 ? -8.479 5.222 -2.897 1.00 87.88 118 PRO A N 1
ATOM 912 C CA . PRO A 1 118 ? -8.356 6.631 -2.574 1.00 87.88 118 PRO A CA 1
ATOM 913 C C . PRO A 1 118 ? -8.154 7.457 -3.851 1.00 87.88 118 PRO A C 1
ATOM 915 O O . PRO A 1 118 ? -7.734 6.941 -4.885 1.00 87.88 118 PRO A O 1
ATOM 918 N N . GLY A 1 119 ? -8.445 8.757 -3.782 1.00 87.62 119 GLY A N 1
ATOM 919 C CA . GLY A 1 119 ? -8.224 9.651 -4.918 1.00 87.62 119 GLY A CA 1
ATOM 920 C C . GLY A 1 119 ? -6.756 9.664 -5.357 1.00 87.62 119 GLY A C 1
ATOM 921 O O . GLY A 1 119 ? -5.853 9.572 -4.523 1.00 87.62 119 GLY A O 1
ATOM 922 N N . GLU A 1 120 ? -6.514 9.835 -6.659 1.00 89.19 120 GLU A N 1
ATOM 923 C CA . GLU A 1 120 ? -5.166 9.816 -7.250 1.00 89.19 120 GLU A CA 1
ATOM 924 C C . GLU A 1 120 ? -4.205 10.795 -6.560 1.00 89.19 120 GLU A C 1
ATOM 926 O O . GLU A 1 120 ? -3.035 10.480 -6.378 1.00 89.19 120 GLU A O 1
ATOM 931 N N . GLY A 1 121 ? -4.693 11.954 -6.104 1.00 88.75 121 GLY A N 1
ATOM 932 C CA . GLY A 1 121 ? -3.882 12.924 -5.362 1.00 88.75 121 GLY A CA 1
ATOM 933 C C . GLY A 1 121 ? -3.256 12.344 -4.090 1.00 88.75 121 GLY A C 1
ATOM 934 O O . GLY A 1 121 ? -2.063 12.541 -3.860 1.00 88.75 121 GLY A O 1
ATOM 935 N N . LEU A 1 122 ? -4.030 11.577 -3.313 1.00 90.31 122 LEU A N 1
ATOM 936 C CA . LEU A 1 122 ? -3.538 1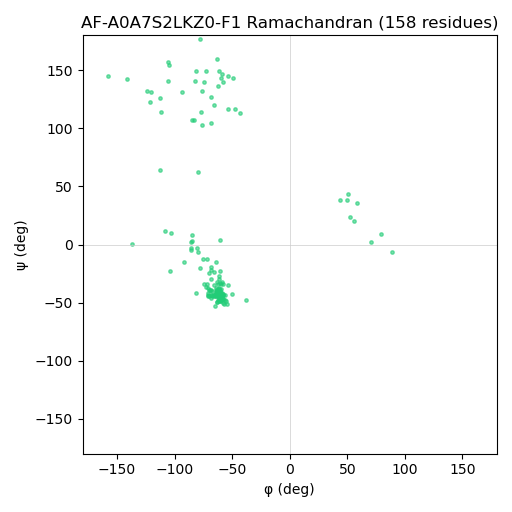0.892 -2.119 1.00 90.31 122 LEU A CA 1
ATOM 937 C C . LEU A 1 122 ? -2.571 9.769 -2.494 1.00 90.31 122 LEU A C 1
ATOM 939 O O . LEU A 1 122 ? -1.486 9.689 -1.925 1.00 90.31 122 LEU A O 1
ATOM 943 N N . ILE A 1 123 ? -2.925 8.953 -3.494 1.00 93.38 123 ILE A N 1
ATOM 944 C CA . ILE A 1 123 ? -2.054 7.876 -3.987 1.00 93.38 123 ILE A CA 1
ATOM 945 C C . ILE A 1 123 ? -0.701 8.446 -4.425 1.00 93.38 123 ILE A C 1
ATOM 947 O O . ILE A 1 123 ? 0.335 7.939 -4.005 1.00 93.38 123 ILE A O 1
ATOM 951 N N . ARG A 1 124 ? -0.699 9.531 -5.206 1.00 91.75 124 ARG A N 1
ATOM 952 C CA . ARG A 1 124 ? 0.509 10.203 -5.698 1.00 91.75 124 ARG A CA 1
ATOM 953 C C . ARG A 1 124 ? 1.342 10.781 -4.563 1.00 91.75 124 ARG A C 1
ATOM 955 O O . ARG A 1 124 ? 2.561 10.659 -4.569 1.00 91.75 124 ARG A O 1
ATOM 962 N N . GLN A 1 125 ? 0.703 11.397 -3.573 1.00 91.44 125 GLN A N 1
ATOM 963 C CA . GLN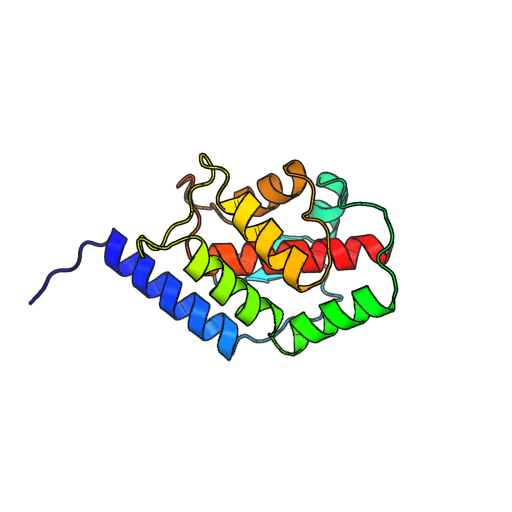 A 1 125 ? 1.416 11.935 -2.419 1.00 91.44 125 GLN A CA 1
ATOM 964 C C . GLN A 1 125 ? 2.091 10.828 -1.607 1.00 91.44 125 GLN A C 1
ATOM 966 O O . GLN A 1 125 ? 3.248 10.971 -1.216 1.00 91.44 125 GLN A O 1
ATOM 971 N N . THR A 1 126 ? 1.394 9.714 -1.371 1.00 93.19 126 THR A N 1
ATOM 972 C CA . THR A 1 126 ? 1.987 8.574 -0.668 1.00 93.19 126 THR A CA 1
ATOM 973 C C . THR A 1 126 ? 3.070 7.904 -1.512 1.00 93.19 126 THR A C 1
ATOM 975 O O . THR A 1 126 ? 4.118 7.559 -0.980 1.00 93.19 126 THR A O 1
ATOM 978 N N . TYR A 1 127 ? 2.869 7.784 -2.826 1.00 94.06 127 TYR A N 1
ATOM 979 C CA . TYR A 1 127 ? 3.872 7.293 -3.771 1.00 94.06 127 TYR A CA 1
ATOM 980 C C . TYR A 1 127 ? 5.167 8.112 -3.684 1.00 94.06 127 TYR A C 1
ATOM 982 O O . TYR A 1 127 ? 6.234 7.537 -3.486 1.00 94.06 127 TYR A O 1
ATOM 990 N N . ASN A 1 128 ? 5.073 9.446 -3.715 1.00 92.12 128 ASN A N 1
ATOM 991 C CA . ASN A 1 128 ? 6.234 10.338 -3.630 1.00 92.12 128 ASN A CA 1
ATOM 992 C C . ASN A 1 128 ? 7.010 10.186 -2.311 1.00 92.12 128 ASN A C 1
ATOM 994 O O . ASN A 1 128 ? 8.207 10.447 -2.271 1.00 92.12 128 ASN A O 1
ATOM 998 N N . ALA A 1 129 ? 6.350 9.768 -1.226 1.00 92.12 129 ALA A N 1
ATOM 999 C CA . ALA A 1 129 ? 7.033 9.489 0.036 1.00 92.12 129 ALA A CA 1
ATOM 1000 C C . ALA A 1 129 ? 7.908 8.223 -0.036 1.00 92.12 129 ALA A C 1
ATOM 1002 O O . ALA A 1 129 ? 8.851 8.089 0.743 1.00 92.12 129 ALA A O 1
ATOM 1003 N N . PHE A 1 130 ? 7.591 7.298 -0.946 1.00 92.81 130 PHE A N 1
ATOM 1004 C CA . PHE A 1 130 ? 8.276 6.017 -1.103 1.00 92.81 130 PHE A CA 1
ATOM 1005 C C . PHE A 1 130 ? 9.225 5.957 -2.303 1.00 92.81 130 PHE A C 1
ATOM 1007 O O . PHE A 1 130 ? 10.168 5.173 -2.259 1.00 92.81 130 PHE A O 1
ATOM 1014 N N . ASP A 1 131 ? 9.043 6.797 -3.323 1.00 90.62 131 ASP A N 1
ATOM 1015 C CA . ASP A 1 131 ? 9.983 6.937 -4.443 1.00 90.62 131 ASP A CA 1
ATOM 1016 C C . ASP A 1 131 ? 11.185 7.823 -4.064 1.00 90.62 131 ASP A C 1
ATOM 1018 O O . ASP A 1 131 ? 11.406 8.905 -4.604 1.00 90.62 131 ASP A O 1
ATOM 1022 N N . THR A 1 132 ? 11.970 7.389 -3.074 1.00 81.06 132 THR A N 1
ATOM 1023 C CA . THR A 1 132 ? 13.048 8.216 -2.495 1.00 81.06 132 THR A CA 1
ATOM 1024 C C . THR A 1 132 ? 14.255 8.402 -3.414 1.00 81.06 132 THR A C 1
ATOM 1026 O O . THR A 1 132 ? 15.132 9.209 -3.115 1.00 81.06 132 THR A O 1
ATOM 1029 N N . GLU A 1 133 ? 14.344 7.626 -4.495 1.00 80.31 133 GLU A N 1
ATOM 1030 C CA . GLU A 1 133 ? 15.435 7.682 -5.475 1.00 80.31 133 GLU A CA 1
ATOM 1031 C C . GLU A 1 133 ? 14.990 8.282 -6.823 1.00 80.31 133 GLU A C 1
ATOM 1033 O O . GLU A 1 133 ? 15.748 8.187 -7.786 1.00 80.31 133 GLU A O 1
ATOM 1038 N N . ASP A 1 134 ? 13.791 8.882 -6.894 1.00 79.69 134 ASP A N 1
ATOM 1039 C CA . ASP A 1 134 ? 13.218 9.500 -8.106 1.00 79.69 134 ASP A CA 1
ATOM 1040 C C . ASP A 1 134 ? 13.266 8.556 -9.322 1.00 79.69 134 ASP A C 1
ATOM 1042 O O . ASP A 1 134 ? 13.681 8.903 -10.429 1.00 79.69 134 ASP A O 1
ATOM 1046 N N . ARG A 1 135 ? 12.914 7.285 -9.089 1.00 82.19 135 ARG A N 1
ATOM 1047 C CA . ARG A 1 135 ? 12.993 6.225 -10.104 1.00 82.19 135 ARG A CA 1
ATOM 1048 C C . ARG A 1 135 ? 11.753 6.169 -10.980 1.00 82.19 135 ARG A C 1
ATOM 1050 O O . ARG A 1 135 ? 11.691 5.303 -11.859 1.00 82.19 135 ARG A O 1
ATOM 1057 N N . CYS A 1 136 ? 10.741 6.985 -10.688 1.00 86.69 136 CYS A N 1
ATOM 1058 C CA . CYS A 1 136 ? 9.419 6.924 -11.307 1.00 86.69 136 CYS A CA 1
ATOM 1059 C C . CYS A 1 136 ? 8.798 5.509 -11.239 1.00 86.69 136 CYS A C 1
ATOM 1061 O O . CYS A 1 136 ? 7.960 5.131 -12.065 1.00 86.69 136 CYS A O 1
ATOM 1063 N N . SER A 1 137 ? 9.241 4.696 -10.271 1.00 90.00 137 SER A N 1
ATOM 1064 C CA . SER A 1 137 ? 8.794 3.323 -10.063 1.00 90.00 137 SER A CA 1
ATOM 1065 C C . SER A 1 137 ? 9.034 2.843 -8.634 1.00 90.00 137 SER A C 1
ATOM 1067 O O . SER A 1 137 ? 10.055 3.152 -8.013 1.00 90.00 137 SER A O 1
ATOM 1069 N N . LEU A 1 138 ? 8.113 2.010 -8.144 1.00 92.25 138 LEU A N 1
ATOM 1070 C CA . LEU A 1 138 ? 8.239 1.349 -6.847 1.00 92.25 138 LEU A CA 1
ATOM 1071 C C . LEU A 1 138 ? 8.576 -0.129 -7.008 1.00 92.25 138 LEU A C 1
ATOM 1073 O O . LEU A 1 138 ? 8.031 -0.826 -7.868 1.00 92.25 138 LEU A O 1
ATOM 1077 N N . ASP A 1 139 ? 9.443 -0.626 -6.138 1.00 92.69 139 ASP A N 1
ATOM 1078 C CA . ASP A 1 139 ? 9.684 -2.053 -5.988 1.00 92.69 139 ASP A CA 1
ATOM 1079 C C . ASP A 1 139 ? 8.579 -2.745 -5.169 1.00 92.69 139 ASP A C 1
ATOM 1081 O O . ASP A 1 139 ? 7.628 -2.125 -4.684 1.00 92.69 139 ASP A O 1
ATOM 1085 N N . ALA A 1 140 ? 8.682 -4.068 -5.029 1.00 92.56 140 ALA A N 1
ATOM 1086 C CA . ALA A 1 140 ? 7.709 -4.862 -4.285 1.00 92.56 140 ALA A CA 1
ATOM 1087 C C . ALA A 1 140 ? 7.519 -4.383 -2.835 1.00 92.56 140 ALA A C 1
ATOM 1089 O O . ALA A 1 140 ? 6.391 -4.320 -2.349 1.00 92.56 140 ALA A O 1
ATOM 1090 N N . LEU A 1 141 ? 8.605 -4.064 -2.127 1.00 93.25 141 LEU A N 1
ATOM 1091 C CA . LEU A 1 141 ? 8.529 -3.667 -0.725 1.00 93.25 141 LEU A CA 1
ATOM 1092 C C . LEU A 1 141 ? 7.879 -2.290 -0.601 1.00 93.25 141 LEU A C 1
ATOM 1094 O O . LEU A 1 141 ? 6.998 -2.103 0.233 1.00 93.25 141 LEU A O 1
ATOM 1098 N N . GLU A 1 142 ? 8.285 -1.352 -1.448 1.00 94.69 142 GLU A N 1
ATOM 1099 C CA . GLU A 1 142 ? 7.729 -0.003 -1.488 1.00 94.69 142 GLU A CA 1
ATOM 1100 C C . GLU A 1 142 ? 6.240 -0.010 -1.850 1.00 94.69 142 GLU A C 1
ATOM 1102 O O . GLU A 1 142 ? 5.462 0.682 -1.199 1.00 94.69 142 GLU A O 1
ATOM 1107 N N . CYS A 1 143 ? 5.808 -0.851 -2.797 1.00 94.94 143 CYS A N 1
ATOM 1108 C CA . CYS A 1 143 ? 4.388 -1.035 -3.120 1.00 94.94 143 CYS A CA 1
ATOM 1109 C C . CYS A 1 143 ? 3.576 -1.532 -1.913 1.00 94.94 143 CYS A C 1
ATOM 1111 O O . CYS A 1 143 ? 2.461 -1.074 -1.660 1.00 94.94 143 CYS A O 1
ATOM 1113 N N . LEU A 1 144 ? 4.126 -2.473 -1.144 1.00 95.19 144 LEU A N 1
ATOM 1114 C CA . LEU A 1 144 ? 3.462 -2.998 0.050 1.00 95.19 144 LEU A CA 1
ATOM 1115 C C . LEU A 1 144 ? 3.362 -1.929 1.148 1.00 95.19 144 LEU A C 1
ATOM 1117 O O . LEU A 1 144 ? 2.301 -1.776 1.754 1.00 95.19 144 LEU A O 1
ATOM 1121 N N . CYS A 1 145 ? 4.438 -1.167 1.367 1.00 94.88 145 CYS A N 1
ATOM 1122 C CA . CYS A 1 145 ? 4.463 -0.045 2.308 1.00 94.88 145 CYS A CA 1
ATOM 1123 C C . CYS A 1 145 ? 3.488 1.073 1.901 1.00 94.88 145 CYS A C 1
ATOM 1125 O O . CYS A 1 145 ? 2.785 1.605 2.758 1.00 94.88 145 CYS A O 1
ATOM 1127 N N . LEU A 1 146 ? 3.397 1.385 0.603 1.00 95.81 146 LEU A N 1
ATOM 1128 C CA . LEU A 1 146 ? 2.453 2.350 0.033 1.00 95.81 146 LEU A CA 1
ATOM 1129 C C . LEU A 1 146 ? 1.009 2.014 0.424 1.00 95.81 146 LEU A C 1
ATOM 1131 O O . LEU A 1 146 ? 0.288 2.864 0.943 1.00 95.81 146 LEU A O 1
ATOM 1135 N N . VAL A 1 147 ? 0.584 0.769 0.207 1.00 95.38 147 VAL A N 1
ATOM 1136 C CA . VAL A 1 147 ? -0.790 0.342 0.509 1.00 95.38 147 VAL A CA 1
ATOM 1137 C C . VAL A 1 147 ? -1.065 0.303 2.011 1.00 95.38 147 VAL A C 1
ATOM 1139 O O . VAL A 1 147 ? -2.149 0.702 2.439 1.00 95.38 147 VAL A O 1
ATOM 1142 N N . ASP A 1 148 ? -0.101 -0.143 2.819 1.00 95.44 148 ASP A N 1
ATOM 1143 C CA . ASP A 1 148 ? -0.220 -0.103 4.281 1.00 95.44 148 ASP A CA 1
ATOM 1144 C C . ASP A 1 148 ? -0.435 1.333 4.776 1.00 95.44 148 ASP A C 1
ATOM 1146 O O . ASP A 1 148 ? -1.374 1.586 5.536 1.00 95.44 148 ASP A O 1
ATOM 1150 N N . ALA A 1 149 ? 0.344 2.286 4.254 1.00 94.94 149 ALA A N 1
ATOM 1151 C CA . ALA A 1 149 ? 0.184 3.705 4.550 1.00 94.94 149 ALA A CA 1
ATOM 1152 C C . ALA A 1 149 ? -1.204 4.216 4.150 1.00 94.94 149 ALA A C 1
ATOM 1154 O O . ALA A 1 149 ? -1.883 4.814 4.978 1.00 94.94 149 ALA A O 1
ATOM 1155 N N . LEU A 1 150 ? -1.672 3.921 2.933 1.00 94.38 150 LEU A N 1
ATOM 1156 C CA . LEU A 1 150 ? -2.989 4.358 2.454 1.00 94.38 150 LEU A CA 1
ATOM 1157 C C . LEU A 1 150 ? -4.144 3.819 3.313 1.00 94.38 150 LEU A C 1
ATOM 1159 O O . LEU A 1 150 ? -5.063 4.569 3.657 1.00 94.38 150 LEU A O 1
ATOM 1163 N N . ILE A 1 151 ? -4.109 2.540 3.702 1.00 93.31 151 ILE A N 1
ATOM 1164 C CA . ILE A 1 151 ? -5.135 1.946 4.575 1.00 93.31 151 ILE A CA 1
ATOM 1165 C C . ILE A 1 151 ? -5.100 2.581 5.966 1.00 93.31 151 ILE A C 1
ATOM 1167 O O . ILE A 1 151 ? -6.151 2.929 6.510 1.00 93.31 151 ILE A O 1
ATOM 1171 N N . ARG A 1 152 ? -3.908 2.786 6.535 1.00 93.50 152 ARG A N 1
ATOM 1172 C CA . ARG A 1 152 ? -3.752 3.448 7.837 1.00 93.50 152 ARG A CA 1
ATOM 1173 C C . ARG A 1 152 ? -4.221 4.899 7.804 1.00 93.50 152 ARG A C 1
ATOM 1175 O O . ARG A 1 152 ? -4.925 5.314 8.717 1.00 93.50 152 ARG A O 1
ATOM 1182 N N . THR A 1 153 ? -3.915 5.642 6.744 1.00 91.94 153 THR A N 1
ATOM 1183 C CA . THR A 1 153 ? -4.417 7.006 6.530 1.00 91.94 153 THR A CA 1
ATOM 1184 C C . THR A 1 153 ? -5.937 7.029 6.402 1.00 91.94 153 THR A C 1
ATOM 1186 O O . THR A 1 153 ? -6.589 7.889 6.987 1.00 91.94 153 THR A O 1
ATOM 1189 N N . THR A 1 154 ? -6.527 6.053 5.708 1.00 89.56 154 THR A N 1
ATOM 1190 C CA . THR A 1 154 ? -7.989 5.939 5.589 1.00 89.56 154 THR A CA 1
ATOM 1191 C C . THR A 1 154 ? -8.641 5.676 6.951 1.00 89.56 154 THR A C 1
ATOM 1193 O O . THR A 1 154 ? -9.633 6.314 7.304 1.00 89.56 154 THR A O 1
ATOM 1196 N N . LEU A 1 155 ? -8.066 4.774 7.754 1.00 89.25 155 LEU A N 1
ATOM 1197 C CA . LEU A 1 155 ? -8.521 4.509 9.122 1.00 89.25 155 LEU A CA 1
ATOM 1198 C C . LEU A 1 155 ? -8.348 5.723 10.039 1.00 89.25 155 LEU A C 1
ATOM 1200 O O . LEU A 1 155 ? -9.223 5.992 10.858 1.00 89.25 155 LEU A O 1
ATOM 1204 N N . TRP A 1 156 ? -7.245 6.459 9.888 1.00 89.19 156 TRP A N 1
ATOM 1205 C CA . TRP A 1 156 ? -6.987 7.694 10.622 1.00 89.19 156 TRP A CA 1
ATOM 1206 C C . TRP A 1 156 ? -8.056 8.751 10.326 1.00 89.19 156 TRP A C 1
ATOM 1208 O O . TRP A 1 156 ? -8.650 9.296 11.252 1.00 89.19 156 TRP A O 1
ATOM 1218 N N . ALA A 1 157 ? -8.363 8.981 9.046 1.00 86.38 157 ALA A N 1
ATOM 1219 C CA . ALA A 1 157 ? -9.360 9.961 8.617 1.00 86.38 157 ALA A CA 1
ATOM 1220 C C . ALA A 1 157 ? -10.780 9.653 9.131 1.00 86.38 157 ALA A C 1
ATOM 1222 O O . ALA A 1 157 ? -11.547 10.576 9.373 1.00 86.38 157 ALA A O 1
ATOM 1223 N N . CYS A 1 158 ? -11.129 8.378 9.341 1.00 83.25 158 CYS A N 1
ATOM 1224 C CA . CYS A 1 158 ? -12.444 7.977 9.862 1.00 83.25 158 CYS A CA 1
ATOM 1225 C C . CYS A 1 158 ? -12.632 8.210 11.370 1.00 83.25 158 CYS A C 1
ATOM 1227 O O . CYS A 1 158 ? -13.743 8.034 11.870 1.00 83.25 158 CYS A O 1
ATOM 1229 N N . ARG A 1 159 ? -11.553 8.505 12.105 1.00 75.00 159 ARG A N 1
ATOM 1230 C CA . ARG A 1 159 ? -11.585 8.735 13.558 1.00 75.00 159 ARG A CA 1
ATOM 1231 C C . ARG A 1 159 ? -11.785 10.207 13.933 1.00 75.00 159 ARG A C 1
ATOM 1233 O O . ARG A 1 159 ? -12.058 10.470 15.102 1.00 75.00 159 ARG A O 1
ATOM 1240 N N . GLN A 1 160 ? -11.599 11.117 12.978 1.00 61.66 160 GLN A N 1
ATOM 1241 C CA . GLN A 1 160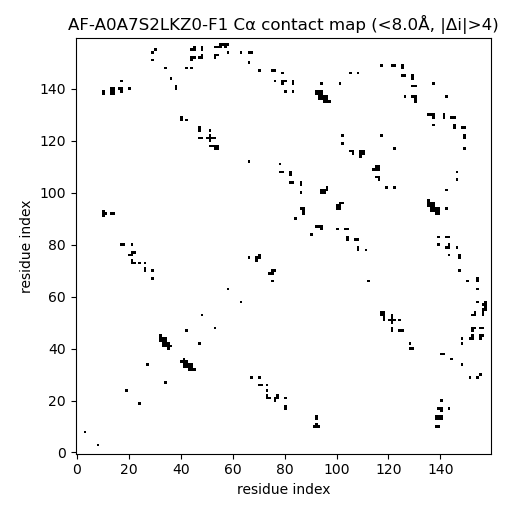 ? -11.793 12.563 13.132 1.00 61.66 160 GLN A CA 1
ATOM 1242 C C . GLN A 1 160 ? -13.260 12.932 12.910 1.00 61.66 160 GLN A C 1
ATOM 1244 O O . GLN A 1 160 ? -13.738 13.853 13.607 1.00 61.66 160 GLN A O 1
#

Nearest PDB structures (foldseek):
  2nco-assembly1_A  TM=8.442E-01  e=8.910E-01  Tetrahymena thermophila
  2r2i-assembly1_A  TM=5.610E-01  e=4.342E+00  Gallus gallus
  5y6p-assembly1_gz  TM=1.501E-01  e=8.435E+00  Griffithsia pacifica

pLDDT: mean 86.92, std 10.02, range [44.16, 96.0]

Solvent-accessible surface area (backbone atoms only — not comparable to full-atom values): 9012 Å² total; per-residue (Å²): 136,87,84,73,57,68,72,60,53,51,30,53,50,30,41,54,49,29,53,48,42,33,72,64,55,82,68,72,67,86,83,52,55,60,49,80,44,98,87,73,44,69,47,52,33,63,64,50,25,67,73,27,63,45,69,82,68,63,65,53,69,71,56,50,52,52,51,51,48,24,51,71,68,30,48,47,42,46,48,34,52,51,37,48,54,67,71,32,78,80,69,72,41,56,43,43,53,90,81,46,47,51,58,53,36,48,33,55,45,28,45,79,72,76,42,77,54,74,54,66,68,30,52,50,54,48,46,59,63,59,38,80,79,74,65,64,42,36,37,48,35,46,49,40,50,43,50,52,50,53,54,47,22,49,56,52,47,52,73,112

Radius of gyration: 15.19 Å; Cα contacts (8 Å, |Δi|>4): 200; chains: 1; bounding box: 49×34×33 Å

Mean predicted aligned error: 5.46 Å

Sequence (160 aa):
DHFEPEPQRRRRKATLLAERWAAQHRVQPVEAAVVAYPNGVSVCLPELADAGAAGRAALQLPVQQRLAQALETRALARVALRAYRAADPAASGLLPWEDGRICEFVDAVFREYSLFAPGEGLIRQTYNAFDTEDRCSLDALECLCLVDALIRTTLWACRQ

Organism: NCBI:txid1333877

Secondary structure (DSSP, 8-state):
-----HHHHHHHHHHHHHHHHHHH--PPPTT-SEEE-TTS-EEEHHHHHHHTT---SPPPHHHHHHHHHHHHTTHHHHHHHHHHHHH-TT--SEEESTTSHHHHHHHHHHHHTT-PPPPHHHHHHHHHHH-TT--SEEEHHHHHHHHHHHHHHHHHHTT-

Foldseek 3Di:
DPDDDPVVVVLVVLLVVLVCCLVPNDQDQLPDQWDAAPVRFIDRLVVLLVQQPLPLPQDDPVLLVVLNVCSNVSVLSVQLLVLVCVLCVVSSQKDAPVVVSLVVSLQSSQVVSPHGRGDPRSLVVLLVSLVPVVPNIDGSRSSSVSNVSSSSSNSVSNVD